Protein AF-A0A0A9AJX1-F1 (afdb_monomer_lite)

Radius of gyration: 14.44 Å; chains: 1; bounding box: 33×30×41 Å

Secondary structure (DSSP, 8-state):
-EEEE-TTS---SGGGGHHHHHHHHHHTTPPTTSEEEEEEE--TTS-EEEEEEE--SSSSS--HHHHHHHHHHHHTT-----GGG-S-EEEPPP--------

Structure (mmCIF, N/CA/C/O backbone):
data_AF-A0A0A9AJX1-F1
#
_entry.id   AF-A0A0A9AJX1-F1
#
loop_
_atom_site.group_PDB
_atom_site.id
_atom_site.type_symbol
_atom_site.label_atom_id
_atom_site.label_alt_id
_atom_site.label_comp_id
_atom_site.label_asym_id
_atom_site.label_entity_id
_atom_site.label_seq_id
_atom_site.pdbx_PDB_ins_code
_atom_site.Cartn_x
_atom_site.Cartn_y
_atom_site.Cartn_z
_atom_site.occupancy
_atom_site.B_iso_or_equiv
_atom_site.auth_seq_id
_atom_site.auth_comp_id
_atom_site.auth_asym_id
_atom_site.auth_atom_id
_atom_site.pdbx_PDB_model_num
ATOM 1 N N . MET A 1 1 ? 0.537 -8.446 3.522 1.00 86.12 1 MET A N 1
ATOM 2 C CA . MET A 1 1 ? 0.078 -8.656 2.131 1.00 86.12 1 MET A CA 1
ATOM 3 C C . MET A 1 1 ? 1.156 -8.140 1.201 1.00 86.12 1 MET A C 1
ATOM 5 O O . MET A 1 1 ? 1.789 -7.153 1.555 1.00 86.12 1 MET A O 1
ATOM 9 N N . ILE A 1 2 ? 1.374 -8.780 0.056 1.00 87.62 2 ILE A N 1
ATOM 10 C CA . ILE A 1 2 ? 2.411 -8.380 -0.900 1.00 87.62 2 ILE A CA 1
ATOM 11 C C . ILE A 1 2 ? 1.748 -7.678 -2.084 1.00 87.62 2 ILE A C 1
ATOM 13 O O . ILE A 1 2 ? 0.810 -8.213 -2.670 1.00 87.62 2 ILE A O 1
ATOM 17 N N . PHE A 1 3 ? 2.222 -6.484 -2.421 1.00 88.88 3 PHE A N 1
ATOM 18 C CA . PHE A 1 3 ? 1.898 -5.803 -3.668 1.00 88.88 3 PHE A CA 1
ATOM 19 C C . PHE A 1 3 ? 2.992 -6.113 -4.684 1.00 88.88 3 PHE A C 1
ATOM 21 O O . PHE A 1 3 ? 4.180 -6.045 -4.360 1.00 88.88 3 PHE A O 1
ATOM 28 N N . ARG A 1 4 ? 2.586 -6.449 -5.909 1.00 89.31 4 ARG A N 1
ATOM 29 C CA . ARG A 1 4 ? 3.498 -6.724 -7.018 1.00 89.31 4 ARG A CA 1
ATOM 30 C C . ARG A 1 4 ? 3.138 -5.874 -8.224 1.00 89.31 4 ARG A C 1
ATOM 32 O O . ARG A 1 4 ? 1.989 -5.909 -8.665 1.00 89.31 4 ARG A O 1
ATOM 39 N N . ALA A 1 5 ? 4.137 -5.191 -8.766 1.00 88.69 5 ALA A N 1
ATOM 40 C CA . ALA A 1 5 ? 4.064 -4.389 -9.979 1.00 88.69 5 ALA A CA 1
ATOM 41 C C . ALA A 1 5 ? 5.259 -4.697 -10.898 1.00 88.69 5 ALA A C 1
ATOM 43 O O . ALA A 1 5 ? 6.251 -5.278 -10.459 1.00 88.69 5 ALA A O 1
ATOM 44 N N . PRO A 1 6 ? 5.194 -4.357 -12.188 1.00 85.31 6 PRO A N 1
ATOM 45 C CA . PRO A 1 6 ? 6.335 -4.486 -13.080 1.00 85.31 6 PRO A CA 1
ATOM 46 C C . PRO A 1 6 ? 7.552 -3.642 -12.659 1.00 85.31 6 PRO A C 1
ATOM 48 O O . PRO A 1 6 ? 7.434 -2.653 -11.944 1.00 85.31 6 PRO A O 1
ATOM 51 N N . ALA A 1 7 ? 8.731 -4.026 -13.151 1.00 74.00 7 ALA A N 1
ATOM 52 C CA . ALA A 1 7 ? 10.034 -3.492 -12.734 1.00 74.00 7 ALA A CA 1
ATOM 53 C C . ALA A 1 7 ? 10.369 -2.075 -13.237 1.00 74.00 7 ALA A C 1
ATOM 55 O O . ALA A 1 7 ? 11.401 -1.522 -12.871 1.00 74.00 7 ALA A O 1
ATOM 56 N N . PHE A 1 8 ? 9.566 -1.515 -14.143 1.00 68.44 8 PHE A N 1
ATOM 57 C CA . PHE A 1 8 ? 9.927 -0.317 -14.913 1.00 68.44 8 PHE A CA 1
ATOM 58 C C . PHE A 1 8 ? 9.818 1.001 -14.138 1.00 68.44 8 PHE A C 1
ATOM 60 O O . PHE A 1 8 ? 10.141 2.060 -14.673 1.00 68.44 8 PHE A O 1
ATOM 67 N N . SER A 1 9 ? 9.380 0.948 -12.887 1.00 65.44 9 SER A N 1
ATOM 68 C CA . SER A 1 9 ? 9.284 2.120 -12.034 1.00 65.44 9 SER A CA 1
ATOM 69 C C . SER A 1 9 ? 10.573 2.264 -11.227 1.00 65.44 9 SER A C 1
ATOM 71 O O . SER A 1 9 ? 10.871 1.421 -10.383 1.00 65.44 9 SER A O 1
ATOM 73 N N . ASP A 1 10 ? 11.346 3.320 -11.480 1.00 67.56 10 ASP A N 1
ATOM 74 C CA . ASP A 1 10 ? 12.510 3.663 -10.655 1.00 67.56 10 ASP A CA 1
ATOM 75 C C . ASP A 1 10 ? 12.030 4.025 -9.238 1.00 67.56 10 ASP A C 1
ATOM 77 O O . ASP A 1 10 ? 11.458 5.092 -9.006 1.00 67.56 10 ASP A O 1
ATOM 81 N N . MET A 1 11 ? 12.170 3.079 -8.305 1.00 70.06 11 MET A N 1
ATOM 82 C CA . MET A 1 11 ? 11.646 3.168 -6.933 1.00 70.06 11 MET A CA 1
ATOM 83 C C . MET A 1 11 ? 12.760 3.208 -5.885 1.00 70.06 11 MET A C 1
ATOM 85 O O . MET A 1 11 ? 12.613 2.716 -4.767 1.00 70.06 11 MET A O 1
ATOM 89 N N . THR A 1 12 ? 13.890 3.809 -6.250 1.00 69.44 12 THR A N 1
ATOM 90 C CA . THR A 1 12 ? 15.060 3.994 -5.379 1.00 69.44 12 THR A CA 1
ATOM 91 C C . THR A 1 12 ? 14.830 5.003 -4.248 1.00 69.44 12 THR A C 1
ATOM 93 O O . THR A 1 12 ? 15.558 4.993 -3.256 1.00 69.44 12 THR A O 1
ATOM 96 N N . ASN A 1 13 ? 13.797 5.848 -4.353 1.00 79.25 13 ASN A N 1
ATOM 97 C CA . ASN A 1 13 ? 13.431 6.836 -3.341 1.00 79.25 13 ASN A CA 1
ATOM 98 C C . ASN A 1 13 ? 12.194 6.385 -2.531 1.00 79.25 13 ASN A C 1
ATOM 100 O O . ASN A 1 13 ? 11.113 6.273 -3.112 1.00 79.25 13 ASN A O 1
ATOM 104 N N . PRO A 1 14 ? 12.287 6.229 -1.194 1.00 75.25 14 PRO A N 1
ATOM 105 C CA . PRO A 1 14 ? 11.142 5.914 -0.335 1.00 75.25 14 PRO A CA 1
ATOM 106 C C . PRO A 1 14 ? 9.951 6.874 -0.494 1.00 75.25 14 PRO A C 1
ATOM 108 O O . PRO A 1 14 ? 8.797 6.468 -0.361 1.00 75.25 14 PRO A O 1
ATOM 111 N N . ALA A 1 15 ? 10.203 8.143 -0.832 1.00 84.75 15 ALA A N 1
ATOM 112 C CA . ALA A 1 15 ? 9.150 9.130 -1.065 1.00 84.75 15 ALA A CA 1
ATOM 113 C C . ALA A 1 15 ? 8.257 8.788 -2.275 1.00 84.75 15 ALA A C 1
ATOM 115 O O . ALA A 1 15 ? 7.100 9.207 -2.310 1.00 84.75 15 ALA A O 1
ATOM 116 N N . ALA A 1 16 ? 8.742 7.983 -3.231 1.00 84.56 16 ALA A N 1
ATOM 117 C CA . ALA A 1 16 ? 7.958 7.524 -4.382 1.00 84.56 16 ALA A CA 1
ATOM 118 C C . ALA A 1 16 ? 6.756 6.648 -3.980 1.00 84.56 16 ALA A C 1
ATOM 120 O O . ALA A 1 16 ? 5.795 6.523 -4.741 1.00 84.56 16 ALA A O 1
ATOM 121 N N . PHE A 1 17 ? 6.779 6.080 -2.770 1.00 88.06 17 PHE A N 1
ATOM 122 C CA . PHE A 1 17 ? 5.717 5.233 -2.235 1.00 88.06 17 PHE A CA 1
ATOM 123 C C . PHE A 1 17 ? 4.632 6.008 -1.475 1.00 88.06 17 PHE A C 1
ATOM 125 O O . PHE A 1 17 ? 3.528 5.493 -1.311 1.00 88.06 17 PHE A O 1
ATOM 132 N N . GLN A 1 18 ? 4.884 7.262 -1.081 1.00 91.50 18 GLN A N 1
ATOM 133 C CA . GLN A 1 18 ? 3.921 8.086 -0.332 1.00 91.50 18 GLN A CA 1
ATOM 134 C C . GLN A 1 18 ? 2.564 8.253 -1.051 1.00 91.50 18 GLN A C 1
ATOM 136 O O . GLN A 1 18 ? 1.522 8.108 -0.404 1.00 91.50 18 GLN A O 1
ATOM 141 N N . PRO A 1 19 ? 2.508 8.488 -2.382 1.00 92.12 19 PRO A N 1
ATOM 142 C CA . PRO A 1 19 ? 1.232 8.538 -3.094 1.00 92.12 19 PRO A CA 1
ATOM 143 C C . PRO A 1 19 ? 0.473 7.209 -3.043 1.00 92.12 19 PRO A C 1
ATOM 145 O O . PRO A 1 19 ? -0.757 7.202 -2.963 1.00 92.12 19 PRO A O 1
ATOM 148 N N . LEU A 1 20 ? 1.188 6.082 -3.074 1.00 92.00 20 LEU A N 1
ATOM 149 C CA . LEU A 1 20 ? 0.584 4.756 -2.999 1.00 92.00 20 LEU A CA 1
ATOM 150 C C . LEU A 1 20 ? -0.004 4.502 -1.606 1.00 92.00 20 LEU A C 1
ATOM 152 O O . LEU A 1 20 ? -1.159 4.103 -1.506 1.00 92.00 20 LEU A O 1
ATOM 156 N N . GLU A 1 21 ? 0.741 4.805 -0.541 1.00 93.94 21 GLU A N 1
ATOM 157 C CA . GLU A 1 21 ? 0.261 4.699 0.846 1.00 93.94 21 GLU A CA 1
ATOM 158 C C . GLU A 1 21 ? -0.991 5.553 1.079 1.00 93.94 21 GLU A C 1
ATOM 160 O O . GLU A 1 21 ? -2.003 5.060 1.580 1.00 93.94 21 GLU A O 1
ATOM 165 N N . SER A 1 22 ? -0.949 6.818 0.651 1.00 94.31 22 SER A N 1
ATOM 166 C CA . SER A 1 22 ? -2.048 7.770 0.827 1.00 94.31 22 SER A CA 1
ATOM 167 C C . SER A 1 22 ? -3.306 7.353 0.060 1.00 94.31 22 SER A C 1
ATOM 169 O O . SER A 1 22 ? -4.391 7.260 0.637 1.00 94.31 22 SER A O 1
ATOM 171 N N . THR A 1 23 ? -3.175 7.033 -1.232 1.00 94.75 23 THR A N 1
ATOM 172 C CA . THR A 1 23 ? -4.329 6.636 -2.058 1.00 94.75 23 THR A CA 1
ATOM 173 C C . THR A 1 23 ? -4.900 5.282 -1.643 1.00 94.75 23 THR A C 1
ATOM 175 O O . THR A 1 23 ? -6.116 5.094 -1.700 1.00 94.75 23 THR A O 1
ATOM 178 N N . LEU A 1 24 ? -4.062 4.347 -1.181 1.00 94.25 24 LEU A N 1
ATOM 179 C CA . LEU A 1 24 ? -4.524 3.061 -0.665 1.00 94.25 24 LEU A CA 1
ATOM 180 C C . LEU A 1 24 ? -5.268 3.233 0.666 1.00 94.25 24 LEU A C 1
ATOM 182 O O . LEU A 1 24 ? -6.344 2.662 0.828 1.00 94.25 24 LEU A O 1
ATOM 186 N N . ALA A 1 25 ? -4.765 4.067 1.585 1.00 94.25 25 ALA A N 1
ATOM 187 C CA . ALA A 1 25 ? -5.473 4.393 2.824 1.00 94.25 25 ALA A CA 1
ATOM 188 C C . ALA A 1 25 ? -6.850 5.017 2.540 1.00 94.25 25 ALA A C 1
ATOM 190 O O . ALA A 1 25 ? -7.853 4.568 3.096 1.00 94.25 25 ALA A O 1
ATOM 191 N N . GLN A 1 26 ? -6.919 5.977 1.611 1.00 94.50 26 GLN A N 1
ATOM 192 C CA . GLN A 1 26 ? -8.179 6.595 1.187 1.00 94.50 26 GLN A CA 1
ATOM 193 C C . GLN A 1 26 ? -9.152 5.573 0.585 1.00 94.50 26 GLN A C 1
ATOM 195 O O . GLN A 1 26 ? -10.323 5.539 0.962 1.00 94.50 26 GLN A O 1
ATOM 200 N N . ASN A 1 27 ? -8.676 4.705 -0.313 1.00 93.50 27 ASN A N 1
ATOM 201 C CA . ASN A 1 27 ? -9.516 3.692 -0.954 1.00 93.50 27 ASN A CA 1
ATOM 202 C C . ASN A 1 27 ? -10.050 2.652 0.041 1.00 93.50 27 ASN A C 1
ATOM 204 O O . ASN A 1 27 ? -11.183 2.193 -0.081 1.00 93.50 27 ASN A O 1
ATOM 208 N N . LEU A 1 28 ? -9.256 2.32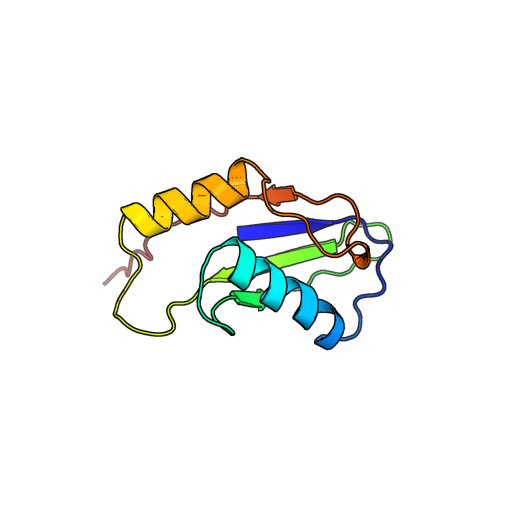8 1.063 1.00 92.19 28 LEU A N 1
ATOM 209 C CA . LEU A 1 28 ? -9.659 1.463 2.166 1.00 92.19 28 LEU A CA 1
ATOM 210 C C . LEU A 1 28 ? -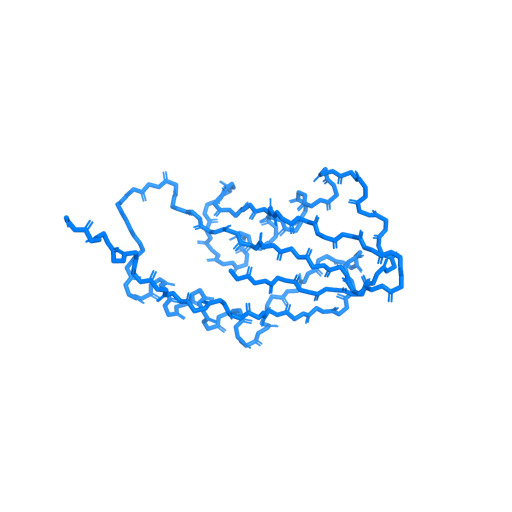10.477 2.201 3.238 1.00 92.19 28 LEU A C 1
ATOM 212 O O . LEU A 1 28 ? -10.854 1.584 4.234 1.00 92.19 28 LEU A O 1
ATOM 216 N N . SER A 1 29 ? -10.795 3.485 3.056 1.00 91.56 29 SER A N 1
ATOM 217 C CA . SER A 1 29 ? -11.487 4.326 4.047 1.00 91.56 29 SER A CA 1
ATOM 218 C C . SER A 1 29 ? -10.815 4.278 5.426 1.00 91.56 29 SER A C 1
ATOM 220 O O . SER A 1 29 ? -11.482 4.163 6.453 1.00 91.56 29 SER A O 1
ATOM 222 N N . LEU A 1 30 ? -9.483 4.284 5.436 1.00 91.62 30 LEU A N 1
ATOM 223 C CA . LEU A 1 30 ? -8.656 4.322 6.635 1.00 91.62 30 LEU A CA 1
ATOM 224 C C . LEU A 1 30 ? -8.138 5.742 6.861 1.00 91.62 30 LEU A C 1
ATOM 226 O O . LEU A 1 30 ? -8.062 6.552 5.935 1.00 91.62 30 LEU A O 1
ATOM 230 N N . ALA A 1 31 ? -7.757 6.042 8.098 1.00 92.25 31 ALA A N 1
ATOM 231 C CA . ALA A 1 31 ? -7.182 7.337 8.424 1.00 92.25 31 ALA A CA 1
ATOM 232 C C . ALA A 1 31 ? -5.823 7.542 7.711 1.00 92.25 31 ALA A C 1
ATOM 234 O O . ALA A 1 31 ? -5.106 6.567 7.448 1.00 92.25 31 ALA A O 1
ATOM 235 N N . PRO A 1 32 ? -5.429 8.790 7.408 1.00 92.38 32 PRO A N 1
ATOM 236 C CA . PRO A 1 32 ? -4.104 9.078 6.864 1.00 92.38 32 PRO A CA 1
ATOM 237 C C . PRO A 1 32 ? -2.992 8.468 7.732 1.00 92.38 32 PRO A C 1
ATOM 239 O O . PRO A 1 32 ? -3.063 8.523 8.957 1.00 92.38 32 PRO A O 1
ATOM 242 N N . GLY A 1 33 ? -1.988 7.853 7.101 1.00 90.38 33 GLY A N 1
ATOM 243 C CA . GLY A 1 33 ? -0.892 7.167 7.803 1.00 90.38 33 GLY A CA 1
ATOM 244 C C . GLY A 1 33 ? -1.210 5.749 8.301 1.00 90.38 33 GLY A C 1
ATOM 245 O O . GLY A 1 33 ? -0.329 5.087 8.838 1.00 90.38 33 GLY A O 1
ATOM 246 N N . SER A 1 34 ? -2.427 5.234 8.082 1.00 92.50 34 SER A N 1
ATOM 247 C CA . SER A 1 34 ? -2.800 3.849 8.443 1.00 92.50 34 SER A CA 1
ATOM 248 C C . SER A 1 34 ? -2.182 2.781 7.538 1.00 92.50 34 SER A C 1
ATOM 250 O O . SER A 1 34 ? -2.364 1.591 7.777 1.00 92.50 34 SER A O 1
ATOM 252 N N . VAL A 1 35 ? -1.515 3.173 6.456 1.00 94.06 35 VAL A N 1
ATOM 253 C CA . VAL A 1 35 ? -0.919 2.263 5.477 1.00 94.06 35 VAL A CA 1
ATOM 254 C C . VAL A 1 35 ? 0.551 2.613 5.352 1.00 94.06 35 VAL A C 1
ATOM 256 O O . VAL A 1 35 ? 0.874 3.779 5.150 1.00 94.06 35 VAL A O 1
ATOM 259 N N . ALA A 1 36 ? 1.417 1.605 5.440 1.00 92.62 36 ALA A N 1
ATOM 260 C CA . ALA A 1 36 ? 2.837 1.767 5.159 1.00 92.62 36 ALA A CA 1
ATOM 261 C C . ALA A 1 36 ? 3.369 0.645 4.271 1.00 92.62 36 ALA A C 1
ATOM 263 O O . ALA A 1 36 ? 2.912 -0.505 4.326 1.00 92.62 36 ALA A O 1
ATOM 264 N N . ILE A 1 37 ? 4.380 0.984 3.487 1.00 91.31 37 ILE A N 1
ATOM 265 C CA . ILE A 1 37 ? 5.113 0.071 2.626 1.00 91.31 37 ILE A CA 1
ATOM 266 C C . ILE A 1 37 ? 6.419 -0.325 3.309 1.00 91.31 37 ILE A C 1
ATOM 268 O O . ILE A 1 37 ? 7.083 0.457 3.982 1.00 91.31 37 ILE A O 1
ATOM 272 N N . SER A 1 38 ? 6.772 -1.599 3.183 1.00 89.94 38 SER A N 1
ATOM 273 C CA . SER A 1 38 ? 7.976 -2.167 3.784 1.00 89.94 38 SER A CA 1
ATOM 274 C C . SER A 1 38 ? 8.491 -3.334 2.957 1.00 89.94 38 SER A C 1
ATOM 276 O O . SER A 1 38 ? 7.762 -3.846 2.110 1.00 89.94 38 SER A O 1
ATOM 278 N N . ASN A 1 39 ? 9.727 -3.770 3.219 1.00 88.69 39 ASN A N 1
ATOM 279 C CA . ASN A 1 39 ? 10.347 -4.892 2.507 1.00 88.69 39 ASN A CA 1
ATOM 280 C C . ASN A 1 39 ? 10.288 -4.686 0.985 1.00 88.69 39 ASN A C 1
ATOM 282 O O . ASN A 1 39 ? 9.787 -5.538 0.261 1.00 88.69 39 ASN A O 1
ATOM 286 N N . VAL A 1 40 ? 10.720 -3.505 0.533 1.00 87.31 40 VAL A N 1
ATOM 287 C CA . VAL A 1 40 ? 10.792 -3.183 -0.892 1.00 87.31 40 VAL A CA 1
ATOM 288 C C . VAL A 1 40 ? 11.924 -3.986 -1.510 1.00 87.31 40 VAL A C 1
ATOM 290 O O . VAL A 1 40 ? 13.086 -3.819 -1.149 1.00 87.31 40 VAL A O 1
ATOM 293 N N . GLU A 1 41 ? 11.568 -4.854 -2.443 1.00 85.12 41 GLU A N 1
ATOM 294 C CA . GLU A 1 41 ? 12.486 -5.681 -3.205 1.00 85.12 41 GLU A CA 1
ATOM 295 C C . GLU A 1 41 ? 12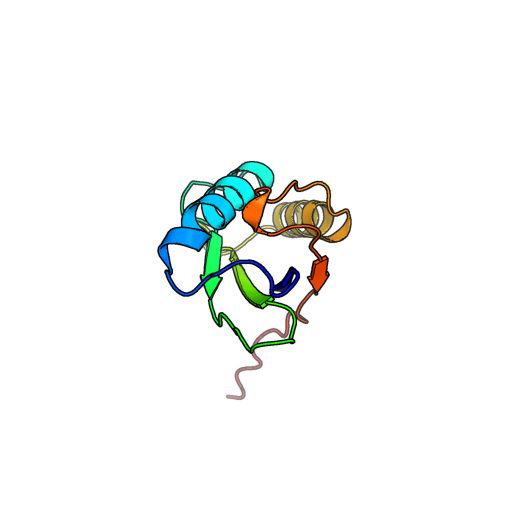.508 -5.165 -4.639 1.00 85.12 41 GLU A C 1
ATOM 297 O O . GLU A 1 41 ? 11.536 -5.269 -5.391 1.00 85.12 41 GLU A O 1
ATOM 302 N N . PHE A 1 42 ? 13.642 -4.578 -5.009 1.00 81.44 42 PHE A N 1
ATOM 303 C CA . PHE A 1 42 ? 13.908 -4.136 -6.366 1.00 81.44 42 PHE A CA 1
ATOM 304 C C . PHE A 1 42 ? 15.088 -4.930 -6.914 1.00 81.44 42 PHE A C 1
ATOM 306 O O . PHE A 1 42 ? 16.189 -4.892 -6.368 1.00 81.44 42 PHE A O 1
ATOM 313 N N . THR A 1 43 ? 14.853 -5.680 -7.986 1.00 80.94 43 THR A N 1
ATOM 314 C CA . THR A 1 43 ? 15.893 -6.413 -8.709 1.00 80.94 43 THR A CA 1
ATOM 315 C C . THR A 1 43 ? 15.716 -6.149 -10.202 1.00 80.94 43 THR A C 1
ATOM 317 O O . THR A 1 43 ? 14.611 -6.346 -10.714 1.00 80.94 43 THR A O 1
ATOM 320 N N . PRO A 1 44 ? 16.766 -5.714 -10.925 1.00 77.75 44 PRO A N 1
ATOM 321 C CA . PRO A 1 44 ? 16.681 -5.493 -12.364 1.00 77.75 44 PRO A CA 1
ATOM 322 C C . PRO A 1 44 ? 16.142 -6.729 -13.097 1.00 77.75 44 PRO A C 1
ATOM 324 O O . PRO A 1 44 ? 16.639 -7.837 -12.915 1.00 77.75 44 PRO A O 1
ATOM 327 N N . GLY A 1 45 ? 15.106 -6.541 -13.916 1.00 79.94 45 GLY A N 1
ATOM 328 C CA . GLY A 1 45 ? 14.459 -7.626 -14.665 1.00 79.94 45 GLY A CA 1
ATOM 329 C C . GLY A 1 45 ? 13.443 -8.461 -13.873 1.00 79.94 45 GLY A C 1
ATOM 330 O O . GLY A 1 45 ? 12.748 -9.278 -14.476 1.00 79.94 45 GLY A O 1
ATOM 331 N N . ALA A 1 46 ? 13.294 -8.241 -12.564 1.00 86.81 46 ALA A N 1
ATOM 332 C CA . ALA A 1 46 ? 12.264 -8.872 -11.744 1.00 86.81 46 ALA A CA 1
ATOM 333 C C . ALA A 1 46 ? 11.154 -7.869 -11.386 1.00 86.81 46 ALA A C 1
ATOM 335 O O . ALA A 1 46 ? 11.429 -6.681 -11.231 1.00 86.81 46 ALA A O 1
ATOM 336 N N . PRO A 1 47 ? 9.895 -8.313 -11.228 1.00 87.88 47 PRO A N 1
ATOM 337 C CA . PRO A 1 47 ? 8.824 -7.435 -10.772 1.00 87.88 47 PRO A CA 1
ATOM 338 C C . PRO A 1 47 ? 9.138 -6.807 -9.415 1.00 87.88 47 PRO A C 1
ATOM 340 O O . PRO A 1 47 ? 9.655 -7.480 -8.528 1.00 87.88 47 PRO A O 1
ATOM 343 N N . LEU A 1 48 ? 8.758 -5.544 -9.258 1.00 87.81 48 LEU A N 1
ATOM 344 C CA . LEU A 1 48 ? 8.792 -4.846 -7.987 1.00 87.81 48 LEU A CA 1
ATOM 345 C C . LEU A 1 48 ? 7.825 -5.520 -7.009 1.00 87.81 48 LEU A C 1
ATOM 347 O O . LEU A 1 48 ? 6.632 -5.660 -7.301 1.00 87.81 48 LEU A O 1
ATOM 351 N N . THR A 1 49 ? 8.330 -5.898 -5.839 1.00 89.88 49 THR A N 1
ATOM 352 C CA . THR A 1 49 ? 7.545 -6.491 -4.753 1.00 89.88 49 THR A CA 1
ATOM 353 C C . THR A 1 49 ? 7.745 -5.713 -3.462 1.00 89.88 49 THR A C 1
ATOM 355 O O . THR A 1 49 ? 8.841 -5.258 -3.150 1.00 89.88 49 THR A O 1
ATOM 358 N N . PHE A 1 50 ? 6.671 -5.528 -2.696 1.00 90.00 50 PHE A N 1
ATOM 359 C CA . PHE A 1 50 ? 6.763 -4.983 -1.343 1.00 90.00 50 PHE A CA 1
ATOM 360 C C . PHE A 1 50 ? 5.596 -5.416 -0.467 1.00 90.00 50 PHE A C 1
ATOM 362 O O . PHE A 1 50 ? 4.519 -5.785 -0.936 1.00 90.00 50 PHE A O 1
ATOM 369 N N . THR A 1 51 ? 5.809 -5.349 0.842 1.00 91.62 51 THR A N 1
ATOM 370 C CA . THR A 1 51 ? 4.798 -5.651 1.848 1.00 91.62 51 THR A CA 1
ATOM 371 C C . THR A 1 51 ? 3.993 -4.407 2.195 1.00 91.62 51 THR A C 1
ATOM 373 O O . THR A 1 51 ? 4.535 -3.419 2.692 1.00 91.62 51 THR A O 1
ATOM 376 N N . VAL A 1 52 ? 2.678 -4.500 2.011 1.00 91.44 52 VAL A N 1
ATOM 377 C CA . VAL A 1 52 ? 1.705 -3.528 2.514 1.00 91.44 52 VAL A CA 1
ATOM 378 C C . VAL A 1 52 ? 1.332 -3.901 3.943 1.00 91.44 52 VAL A C 1
ATOM 380 O O . VAL A 1 52 ? 0.827 -5.004 4.203 1.00 91.44 52 VAL A O 1
ATOM 383 N N . LYS A 1 53 ? 1.579 -2.965 4.859 1.00 91.12 53 LYS A N 1
ATOM 384 C CA . LYS A 1 53 ? 1.169 -3.022 6.260 1.00 91.12 53 LYS A CA 1
ATOM 385 C C . LYS A 1 53 ? 0.005 -2.066 6.480 1.00 91.12 53 LYS A C 1
ATOM 387 O O . LYS A 1 53 ? 0.010 -0.951 5.965 1.00 91.12 53 LYS A O 1
ATOM 392 N N . ILE A 1 54 ? -0.987 -2.529 7.232 1.00 90.31 54 ILE A N 1
ATOM 393 C CA . ILE A 1 54 ? -2.193 -1.772 7.556 1.00 90.31 54 ILE A CA 1
ATOM 394 C C . ILE A 1 54 ? -2.291 -1.712 9.076 1.00 90.31 54 ILE A C 1
ATOM 396 O O . ILE A 1 54 ? -2.217 -2.744 9.745 1.00 90.31 54 ILE A O 1
ATOM 400 N N . PHE A 1 55 ? -2.438 -0.506 9.603 1.00 88.88 55 PHE A N 1
ATOM 401 C CA . PHE A 1 55 ? -2.444 -0.203 11.024 1.00 88.88 55 PHE A CA 1
ATOM 402 C C . PHE A 1 55 ? -3.744 0.486 11.405 1.00 88.88 55 PHE A C 1
ATOM 404 O O . PHE A 1 55 ? -4.415 1.107 10.582 1.00 88.88 55 PHE A O 1
ATOM 411 N N . LEU A 1 56 ? -4.079 0.388 12.682 1.00 84.00 56 LEU A N 1
ATOM 412 C CA . LEU A 1 56 ? -5.123 1.199 13.280 1.00 84.00 56 LEU A CA 1
ATOM 413 C C . LEU A 1 56 ? -4.497 2.496 13.773 1.00 84.00 56 LEU A C 1
ATOM 415 O O . LEU A 1 56 ? -3.415 2.478 14.355 1.00 84.00 56 LEU A O 1
ATOM 419 N N . VAL A 1 57 ? -5.200 3.609 13.581 1.00 72.19 57 VAL A N 1
ATOM 420 C CA . VAL A 1 57 ? -4.814 4.888 14.200 1.00 72.19 57 VAL A CA 1
ATOM 421 C C . VAL A 1 57 ? -5.317 4.967 15.645 1.00 72.19 57 VAL A C 1
ATOM 423 O O . VAL A 1 57 ? -4.758 5.698 16.455 1.00 72.19 57 VAL A O 1
ATOM 426 N N . SER A 1 58 ? -6.334 4.174 15.998 1.00 73.25 58 SER A N 1
ATOM 427 C CA . SER A 1 58 ? -6.856 4.054 17.359 1.00 73.25 58 SER A CA 1
ATOM 428 C C . SER A 1 58 ? -7.472 2.671 17.613 1.00 73.25 58 SER A C 1
ATOM 430 O O . SER A 1 58 ? -7.963 2.018 16.694 1.00 73.25 58 SER A O 1
ATOM 432 N N . GLY A 1 59 ? -7.453 2.221 18.872 1.00 71.31 59 GLY A N 1
ATOM 433 C CA . GLY A 1 59 ? -8.021 0.934 19.296 1.00 71.31 59 GLY A CA 1
ATOM 434 C C . GLY A 1 59 ? -6.996 -0.198 19.438 1.00 71.31 59 GLY A C 1
ATOM 435 O O . GLY A 1 59 ? -5.790 0.018 19.350 1.00 71.31 59 GLY A O 1
ATOM 436 N N . THR A 1 60 ? -7.487 -1.410 19.712 1.00 78.06 60 THR A N 1
ATOM 437 C CA . THR A 1 60 ? -6.665 -2.595 20.035 1.00 78.06 60 THR A CA 1
ATOM 438 C C . THR A 1 60 ? -6.595 -3.632 18.910 1.00 78.06 60 THR A C 1
ATOM 440 O O . THR A 1 60 ? -5.771 -4.541 18.974 1.00 78.06 60 THR A O 1
ATOM 443 N N . GLY A 1 61 ? -7.432 -3.518 17.876 1.00 80.62 61 GLY A N 1
ATOM 444 C CA . GLY A 1 61 ? -7.493 -4.476 16.772 1.00 80.62 61 GLY A CA 1
ATOM 445 C C . GLY A 1 61 ? -8.578 -4.136 15.749 1.00 80.62 61 GLY A C 1
ATOM 446 O O . GLY A 1 61 ? -9.438 -3.296 16.005 1.00 80.62 61 GLY A O 1
ATOM 447 N N . PHE A 1 62 ? -8.519 -4.777 14.577 1.00 85.25 62 PHE A N 1
ATOM 448 C CA . PHE A 1 62 ? -9.556 -4.644 13.552 1.00 85.25 62 PHE A CA 1
ATOM 449 C C . PHE A 1 62 ? -10.758 -5.510 13.920 1.00 85.25 62 PHE A C 1
ATOM 451 O O . PHE A 1 62 ? -10.603 -6.690 14.250 1.00 85.25 62 PHE A O 1
ATOM 458 N N . ASN A 1 63 ? -11.967 -4.968 13.784 1.00 86.88 63 ASN A N 1
ATOM 459 C CA . ASN A 1 63 ? -13.174 -5.778 13.897 1.00 86.88 63 ASN A CA 1
ATOM 460 C C . ASN A 1 63 ? -13.328 -6.699 12.681 1.00 86.88 63 ASN A C 1
ATOM 462 O O . ASN A 1 63 ? -12.869 -6.401 11.576 1.00 86.88 63 ASN A O 1
ATOM 466 N N . ARG A 1 64 ? -14.057 -7.809 12.851 1.00 85.81 64 ARG A N 1
ATOM 467 C CA . ARG A 1 64 ? -14.294 -8.786 11.772 1.00 85.81 64 ARG A CA 1
ATOM 468 C C . ARG A 1 64 ? -14.877 -8.144 10.506 1.00 85.81 64 ARG A C 1
ATOM 470 O O . ARG A 1 64 ? -14.481 -8.507 9.403 1.00 85.81 64 ARG A O 1
ATOM 477 N N . SER A 1 65 ? -15.799 -7.194 10.658 1.00 89.06 65 SER A N 1
ATOM 478 C CA . SER A 1 65 ? -16.393 -6.452 9.539 1.00 89.06 65 SER A CA 1
A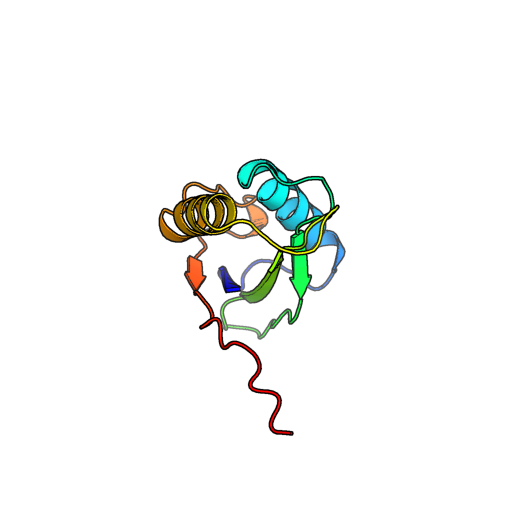TOM 479 C C . SER A 1 65 ? -15.364 -5.605 8.787 1.00 89.06 65 SER A C 1
ATOM 481 O O . SER A 1 65 ? -15.383 -5.571 7.559 1.00 89.06 65 SER A O 1
ATOM 483 N N . GLU A 1 66 ? -14.433 -4.967 9.498 1.00 88.88 66 GLU A N 1
ATOM 484 C CA . GLU A 1 66 ? -13.357 -4.171 8.905 1.00 88.88 66 GLU A CA 1
ATOM 485 C C . GLU A 1 66 ? -12.385 -5.052 8.127 1.00 88.88 66 GLU A C 1
ATOM 487 O O . GLU A 1 66 ? -12.064 -4.740 6.982 1.00 88.88 66 GLU A O 1
ATOM 492 N N . VAL A 1 67 ? -11.992 -6.196 8.697 1.00 87.56 67 VAL A N 1
ATOM 493 C CA . VAL A 1 67 ? -11.133 -7.174 8.014 1.00 87.56 67 VAL A CA 1
ATOM 494 C C . VAL A 1 67 ? -11.791 -7.676 6.728 1.00 87.56 67 VAL A C 1
ATOM 496 O O . VAL A 1 67 ? -11.140 -7.700 5.684 1.00 87.56 67 VAL A O 1
ATOM 499 N N . ILE A 1 68 ? -13.081 -8.034 6.763 1.00 88.81 68 ILE A N 1
ATOM 500 C CA . ILE A 1 68 ? -13.826 -8.490 5.574 1.00 88.81 68 ILE A CA 1
ATOM 501 C C . ILE A 1 68 ? -13.905 -7.382 4.518 1.00 88.81 68 ILE A C 1
ATOM 503 O O . ILE A 1 68 ? -13.665 -7.636 3.340 1.00 88.81 68 ILE A O 1
ATOM 507 N N . ARG A 1 69 ? -14.200 -6.143 4.925 1.00 90.50 69 ARG A N 1
ATOM 508 C CA . ARG A 1 69 ? -14.278 -4.999 4.009 1.00 90.50 69 ARG A CA 1
ATOM 509 C C . ARG A 1 69 ? -12.936 -4.739 3.325 1.00 90.50 69 ARG A C 1
ATOM 511 O O . ARG A 1 69 ? -12.885 -4.673 2.103 1.00 90.50 69 ARG A O 1
ATOM 518 N N . ILE A 1 70 ? -11.861 -4.638 4.108 1.00 89.88 70 ILE A N 1
ATOM 519 C CA . ILE A 1 70 ? -10.503 -4.389 3.607 1.00 89.88 70 ILE A CA 1
ATOM 520 C C . ILE A 1 70 ? -10.075 -5.520 2.669 1.00 89.88 70 ILE A C 1
ATOM 522 O O . ILE A 1 70 ? -9.664 -5.260 1.542 1.00 89.88 70 ILE A O 1
ATOM 526 N N . SER A 1 71 ? -10.213 -6.777 3.097 1.00 86.69 71 SER A N 1
ATOM 527 C CA . SER A 1 71 ? -9.830 -7.932 2.274 1.00 86.69 71 SER A CA 1
ATOM 528 C C . SER A 1 71 ? -10.626 -8.016 0.969 1.00 86.69 71 SER A C 1
ATOM 530 O O . SER A 1 71 ? -10.027 -8.260 -0.075 1.00 86.69 71 SER A O 1
ATOM 532 N N . SER A 1 72 ? -11.932 -7.734 0.992 1.00 89.06 72 SER A N 1
ATOM 533 C CA . SER A 1 72 ? -12.776 -7.707 -0.209 1.00 89.06 72 SER A CA 1
ATOM 534 C C . SER A 1 72 ? -12.309 -6.659 -1.226 1.00 89.06 72 SER A C 1
ATOM 536 O O . SER A 1 72 ? -12.124 -6.991 -2.396 1.00 89.06 72 SER A O 1
ATOM 538 N N . THR A 1 73 ? -12.030 -5.421 -0.796 1.00 89.62 73 THR A N 1
ATOM 539 C CA . THR A 1 73 ? -11.511 -4.351 -1.675 1.00 89.62 73 THR A CA 1
ATOM 540 C C . THR A 1 73 ? -10.209 -4.760 -2.373 1.00 89.62 73 THR A C 1
ATOM 542 O O . THR A 1 73 ? -10.008 -4.482 -3.557 1.00 89.62 73 THR A O 1
ATOM 545 N N . LEU A 1 74 ? -9.325 -5.444 -1.645 1.00 88.38 74 LEU A N 1
ATOM 546 C CA . LEU A 1 74 ? -8.004 -5.842 -2.132 1.00 88.38 74 LEU A CA 1
ATOM 547 C C . LEU A 1 74 ? -8.077 -7.044 -3.083 1.00 88.38 74 LEU A C 1
ATOM 549 O O . LEU A 1 74 ? -7.451 -7.021 -4.141 1.00 88.38 74 LEU A O 1
ATOM 553 N N . VAL A 1 75 ? -8.869 -8.065 -2.739 1.00 84.88 75 VAL A N 1
ATOM 554 C CA . VAL A 1 75 ? -9.060 -9.270 -3.567 1.00 84.88 75 VAL A CA 1
ATOM 555 C C . VAL A 1 75 ? -9.811 -8.944 -4.856 1.00 84.88 75 VAL A C 1
ATOM 557 O O . VAL A 1 75 ? -9.429 -9.423 -5.919 1.00 84.88 75 VAL A O 1
ATOM 560 N N . ASN A 1 76 ? -10.823 -8.077 -4.786 1.00 88.50 76 ASN A N 1
ATOM 561 C CA . ASN A 1 76 ? -11.578 -7.638 -5.962 1.00 88.50 76 ASN A CA 1
ATOM 562 C C . ASN A 1 76 ? -10.827 -6.601 -6.810 1.00 88.50 76 ASN A C 1
ATOM 564 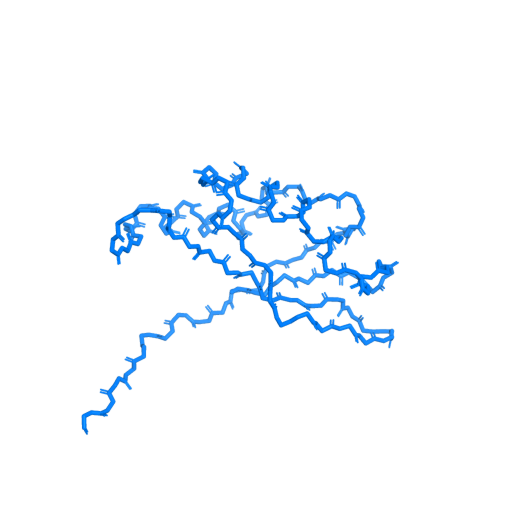O O . ASN A 1 76 ? -11.335 -6.192 -7.852 1.00 88.50 76 ASN A O 1
ATOM 568 N N . GLN A 1 77 ? -9.646 -6.152 -6.364 1.0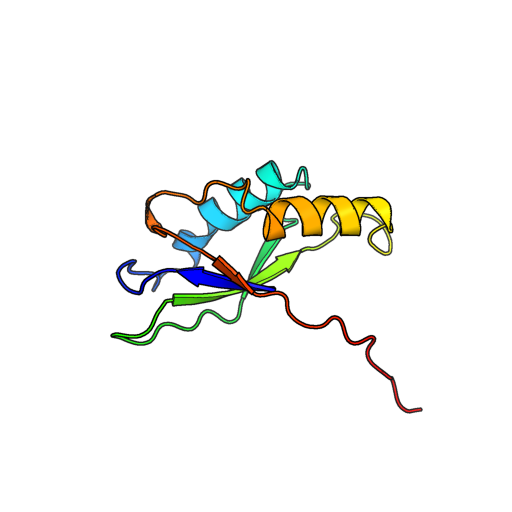0 86.62 77 GLN A N 1
ATOM 569 C CA . GLN A 1 77 ? -8.809 -5.170 -7.059 1.00 86.62 77 GLN A CA 1
ATOM 570 C C . GLN A 1 77 ? -9.579 -3.901 -7.469 1.00 86.62 77 GLN A C 1
ATOM 572 O O . GLN A 1 77 ? -9.354 -3.321 -8.533 1.00 86.62 77 GLN A O 1
ATOM 577 N N . THR A 1 78 ? -10.501 -3.443 -6.615 1.00 88.12 78 THR A N 1
ATOM 578 C CA . THR A 1 78 ? -11.288 -2.226 -6.881 1.00 88.12 78 THR A CA 1
ATOM 579 C C . THR A 1 78 ? -10.474 -0.947 -6.680 1.00 88.12 78 THR A C 1
ATOM 581 O O . THR A 1 78 ? -10.884 0.131 -7.107 1.00 88.12 78 THR A O 1
ATOM 584 N N . TYR A 1 79 ? -9.307 -1.057 -6.046 1.00 89.88 79 TYR A N 1
ATOM 585 C CA . TYR A 1 79 ? -8.329 0.015 -5.935 1.00 89.88 79 TYR A CA 1
ATOM 586 C C . TYR A 1 79 ? -7.718 0.362 -7.307 1.00 89.88 79 TYR A C 1
ATOM 588 O O . TYR A 1 79 ? -7.504 -0.500 -8.161 1.00 89.88 79 TYR A O 1
ATOM 596 N N . LYS A 1 80 ? -7.397 1.634 -7.542 1.00 89.88 80 LYS A N 1
ATOM 597 C CA . LYS A 1 80 ? -6.633 2.072 -8.717 1.00 89.88 80 LYS A CA 1
ATOM 598 C C . LYS A 1 80 ? -5.328 2.685 -8.227 1.00 89.88 80 LYS A C 1
ATOM 600 O O . LYS A 1 80 ? -5.335 3.780 -7.674 1.00 89.88 80 LYS A O 1
ATOM 605 N N . ALA A 1 81 ? -4.233 1.947 -8.396 1.00 89.00 81 ALA A N 1
ATOM 606 C CA . ALA A 1 81 ? -2.905 2.423 -8.039 1.00 89.00 81 ALA A CA 1
ATOM 607 C C . ALA A 1 81 ? -2.510 3.642 -8.894 1.00 89.00 81 ALA A C 1
ATOM 609 O O . ALA A 1 81 ? -3.003 3.784 -10.020 1.00 89.00 81 ALA A O 1
ATOM 610 N N . PRO A 1 82 ? -1.612 4.510 -8.396 1.00 89.25 82 PRO A N 1
ATOM 611 C CA . PRO A 1 82 ? -1.051 5.587 -9.195 1.00 89.25 82 PRO A CA 1
ATOM 612 C C . PRO A 1 82 ? -0.438 5.052 -10.503 1.00 89.25 82 PRO A C 1
ATOM 614 O O . PRO A 1 82 ? 0.169 3.975 -10.489 1.00 89.25 82 PRO A O 1
ATOM 617 N N . PRO A 1 83 ? -0.538 5.794 -11.624 1.00 85.81 83 PRO A N 1
ATOM 618 C CA . PRO A 1 83 ? -0.091 5.319 -12.939 1.00 85.81 83 PRO A CA 1
ATOM 619 C C . PRO A 1 83 ? 1.371 4.863 -12.991 1.00 85.81 83 PRO A C 1
ATOM 621 O O . PRO A 1 83 ? 1.725 4.007 -13.797 1.00 85.81 83 PRO A O 1
ATOM 624 N N . THR A 1 84 ? 2.211 5.397 -12.104 1.00 83.19 84 THR A N 1
ATOM 625 C CA . THR A 1 84 ? 3.636 5.071 -11.990 1.00 83.19 84 THR A CA 1
ATOM 626 C C . THR A 1 84 ? 3.914 3.610 -11.648 1.00 83.19 84 THR A C 1
ATOM 628 O O . THR A 1 84 ? 5.010 3.149 -11.939 1.00 83.19 84 THR A O 1
ATOM 631 N N . PHE A 1 85 ? 2.965 2.873 -11.063 1.00 83.44 85 PHE A N 1
ATOM 632 C CA . PHE A 1 85 ? 3.136 1.459 -10.695 1.00 83.44 85 PHE A CA 1
ATOM 633 C C . PHE A 1 85 ? 2.671 0.488 -11.793 1.00 83.44 85 PHE A C 1
ATOM 635 O O . PHE A 1 85 ? 2.958 -0.703 -11.717 1.00 83.44 85 PHE A O 1
ATOM 642 N N . GLY A 1 86 ? 1.964 0.968 -12.823 1.00 84.12 86 GLY A N 1
ATOM 643 C CA . GLY A 1 86 ? 1.399 0.106 -13.861 1.00 84.12 86 GLY A CA 1
ATOM 644 C C . GLY A 1 86 ? 0.349 -0.893 -13.330 1.00 84.12 86 GLY A C 1
ATOM 645 O O . GLY A 1 86 ? -0.259 -0.665 -12.280 1.00 84.12 86 GLY A O 1
ATOM 646 N N . PRO A 1 87 ? 0.075 -1.991 -14.063 1.00 86.31 87 PRO A N 1
ATOM 647 C CA . PRO A 1 87 ? -0.817 -3.046 -13.585 1.00 86.31 87 PRO A CA 1
ATOM 648 C C . PRO A 1 87 ? -0.225 -3.723 -12.347 1.00 86.31 87 PRO A C 1
ATOM 650 O O . PRO A 1 87 ? 0.973 -3.975 -12.291 1.00 86.31 87 PRO A O 1
ATOM 653 N N . TYR A 1 88 ? -1.061 -4.054 -11.366 1.00 89.81 88 TYR A N 1
ATOM 654 C CA . TYR A 1 88 ? -0.598 -4.595 -10.093 1.00 89.81 88 TYR A CA 1
ATOM 655 C C . TYR A 1 88 ? -1.427 -5.797 -9.640 1.00 89.81 88 TYR A C 1
ATOM 657 O O . TYR A 1 88 ? -2.520 -6.055 -10.142 1.00 89.81 88 TYR A O 1
ATOM 665 N N . SER A 1 89 ? -0.906 -6.528 -8.657 1.00 89.31 89 SER A N 1
ATOM 666 C CA . SER A 1 89 ? -1.647 -7.580 -7.959 1.00 89.31 89 SER A CA 1
ATOM 667 C C . SER A 1 89 ? -1.360 -7.562 -6.462 1.00 89.31 89 SER A C 1
ATOM 669 O O . SER A 1 89 ? -0.270 -7.179 -6.029 1.00 89.31 89 SER A O 1
ATOM 671 N N . PHE A 1 90 ? -2.349 -7.991 -5.682 1.00 88.94 90 PHE A N 1
ATOM 672 C CA . PHE A 1 90 ? -2.205 -8.255 -4.259 1.00 88.94 90 PHE A CA 1
ATOM 673 C C . PHE A 1 90 ? -2.134 -9.759 -4.015 1.00 88.94 90 PHE A C 1
ATOM 675 O O . PHE A 1 90 ? -3.024 -10.504 -4.421 1.00 88.94 90 PHE A O 1
ATOM 682 N N . ILE A 1 91 ? -1.088 -10.195 -3.321 1.00 86.75 91 ILE A N 1
ATOM 683 C CA . ILE A 1 91 ? -0.912 -11.576 -2.881 1.00 86.75 91 ILE A CA 1
ATOM 684 C C . ILE A 1 91 ? -1.124 -11.593 -1.371 1.00 86.75 91 ILE A C 1
ATOM 686 O O . ILE A 1 91 ? -0.368 -10.980 -0.604 1.00 86.75 91 ILE A O 1
ATOM 690 N N . ALA A 1 92 ? -2.194 -12.261 -0.941 1.00 79.75 92 ALA A N 1
ATOM 691 C CA . ALA A 1 92 ? -2.491 -12.427 0.471 1.00 79.75 92 ALA A CA 1
ATOM 692 C C . ALA A 1 92 ? -1.359 -13.205 1.154 1.00 79.75 92 ALA A C 1
ATOM 694 O O . ALA A 1 92 ? -0.896 -14.228 0.657 1.00 79.75 92 ALA A O 1
ATOM 695 N N . SER A 1 93 ? -0.919 -12.706 2.305 1.00 71.81 93 SER A N 1
ATOM 696 C CA . SER A 1 93 ? -0.028 -13.449 3.194 1.00 71.81 93 SER A CA 1
ATOM 697 C C . SER A 1 93 ? -0.908 -14.174 4.202 1.00 71.81 93 SER A C 1
ATOM 699 O O . SER A 1 93 ? -1.835 -13.561 4.735 1.00 71.81 93 SER A O 1
ATOM 701 N N . THR A 1 94 ? -0.643 -15.451 4.467 1.00 67.38 94 THR A N 1
ATOM 702 C CA . THR A 1 94 ? -1.390 -16.204 5.478 1.00 67.38 94 THR A CA 1
ATOM 703 C C . THR A 1 94 ? -1.267 -15.504 6.829 1.00 67.38 94 THR A C 1
ATOM 705 O O . THR A 1 94 ? -0.159 -15.237 7.297 1.00 67.38 94 THR A O 1
ATOM 708 N N . TYR A 1 95 ? -2.402 -15.183 7.449 1.00 56.50 95 TYR A N 1
ATOM 709 C CA . TYR A 1 95 ? -2.420 -14.664 8.811 1.00 56.50 95 TYR A CA 1
ATOM 710 C C . TYR A 1 95 ? -2.235 -15.842 9.766 1.00 56.50 95 TYR A C 1
ATOM 712 O O . TYR A 1 95 ? -3.193 -16.535 10.101 1.00 56.50 95 TYR A O 1
ATOM 720 N N . PHE A 1 96 ? -0.993 -16.109 10.157 1.00 57.31 96 PHE A N 1
ATOM 721 C CA . PHE A 1 96 ? -0.728 -17.005 11.274 1.00 57.31 96 PHE A CA 1
ATOM 722 C C . PHE A 1 96 ? -0.861 -16.188 12.563 1.00 57.31 96 PHE A C 1
ATOM 724 O O . PHE A 1 96 ? -0.119 -15.214 12.723 1.00 57.31 96 PHE A O 1
ATOM 731 N N . PRO A 1 97 ? -1.769 -16.545 13.492 1.00 48.62 97 PRO A N 1
ATOM 732 C CA . PRO A 1 97 ? -1.623 -16.088 14.864 1.00 48.62 97 PRO A CA 1
ATOM 733 C C . PRO A 1 97 ? -0.239 -16.548 15.314 1.00 48.62 97 PRO A C 1
ATOM 735 O O . PRO A 1 97 ? 0.079 -17.732 15.187 1.00 48.62 97 PRO A O 1
ATOM 738 N N . SER A 1 98 ? 0.607 -15.628 15.774 1.00 52.31 98 SER A N 1
ATOM 739 C CA . SER A 1 98 ? 1.878 -15.989 16.391 1.00 52.31 98 SER A CA 1
ATOM 740 C C . SER A 1 98 ? 1.578 -16.958 17.531 1.00 52.31 98 SER A C 1
ATOM 742 O O . SER A 1 98 ? 1.051 -16.548 18.567 1.00 52.31 98 SER A O 1
ATOM 744 N N . MET A 1 99 ? 1.858 -18.247 17.336 1.00 43.62 99 MET A N 1
ATOM 745 C CA . MET A 1 99 ? 1.895 -19.184 18.445 1.00 43.62 99 MET A CA 1
ATOM 746 C C . MET A 1 99 ? 3.115 -18.803 19.270 1.00 43.62 99 MET A C 1
ATOM 748 O O . MET A 1 99 ? 4.238 -19.174 18.943 1.00 43.62 99 MET A O 1
ATOM 752 N N . TYR A 1 100 ? 2.895 -18.003 20.310 1.00 44.03 100 TYR A N 1
ATOM 753 C CA . TYR A 1 100 ? 3.839 -17.932 21.410 1.00 44.03 100 TYR A CA 1
ATOM 754 C C . TYR A 1 100 ? 3.852 -19.323 22.044 1.00 44.03 100 TYR A C 1
ATOM 756 O O . TYR A 1 100 ? 2.915 -19.705 22.742 1.00 44.03 100 TYR A O 1
ATOM 764 N N . THR A 1 101 ? 4.874 -20.113 21.732 1.00 42.97 101 THR A N 1
ATOM 765 C CA . THR A 1 101 ? 5.238 -21.262 22.556 1.00 42.97 101 THR A CA 1
ATOM 766 C C . THR A 1 101 ? 5.760 -20.705 23.875 1.00 42.97 101 THR A C 1
ATOM 768 O O . THR A 1 101 ? 6.749 -19.968 23.872 1.00 42.97 101 THR A O 1
ATOM 771 N N . ALA A 1 102 ? 5.017 -20.982 24.947 1.00 45.28 102 ALA A N 1
ATOM 772 C CA . ALA A 1 102 ? 5.402 -20.720 26.329 1.00 45.28 102 ALA A CA 1
ATOM 773 C C . ALA A 1 102 ? 6.649 -21.519 26.731 1.00 45.28 102 ALA A C 1
ATOM 775 O O . ALA A 1 102 ? 6.849 -22.616 26.157 1.00 45.28 102 ALA A O 1
#

Foldseek 3Di:
DKKWFAQPFPCPDLVVCQQVQQQLCVLLVHDRPQWDWAPFDHDVPDITMIDIHGHHPDDDDDDPVSVCSSVCCQQVVVGDGDPSRPDMHDDDDDDDDPPPPD

Sequence (102 aa):
MIFRAPAFSDMTNPAAFQPLESTLAQNLSLAPGSVAISNVEFTPGAPLTFTVKIFLVSGTGFNRSEVIRISSTLVNQTYKAPPTFGPYSFIASTYFPSMYTA

Organism: Arundo donax (NCBI:txid35708)

pLDDT: mean 83.09, std 12.17, range [42.97, 94.75]